Protein AF-A0A381Y5Q5-F1 (afdb_monomer)

Nearest PDB structures (foldseek):
  5c3z-assembly1_B  TM=9.629E-01  e=2.249E-13  Homo sapiens
  5bye-assembly1_B  TM=9.204E-01  e=2.113E-13  Homo sapiens
  1rk2-assembly2_C  TM=9.070E-01  e=1.012E-12  Escherichia coli
  7agh-assembly1_B  TM=9.067E-01  e=7.058E-12  Escherichia coli K-12
  2c4e-assembly1_A  TM=8.882E-01  e=9.808E-11  Methanocaldococcus jannaschii

Organism: NCBI:txid408172

Structure (mmCIF, N/CA/C/O backbone):
data_AF-A0A381Y5Q5-F1
#
_entry.id   AF-A0A381Y5Q5-F1
#
loop_
_atom_site.group_PDB
_atom_site.id
_atom_site.type_symbol
_atom_site.label_atom_id
_atom_site.label_alt_id
_atom_site.label_comp_id
_atom_site.label_asym_id
_atom_site.label_entity_id
_atom_site.label_seq_id
_atom_site.pdbx_PDB_ins_code
_atom_site.Cartn_x
_atom_site.Cartn_y
_atom_site.Cartn_z
_atom_site.occupancy
_atom_site.B_iso_or_equiv
_atom_site.auth_seq_id
_atom_site.auth_comp_id
_atom_site.auth_asym_id
_atom_site.auth_atom_id
_atom_site.pdbx_PDB_model_num
ATOM 1 N N . MET A 1 1 ? 3.275 -18.316 -27.380 1.00 65.75 1 MET A N 1
ATOM 2 C CA . MET A 1 1 ? 2.793 -16.928 -27.576 1.00 65.75 1 MET A CA 1
ATOM 3 C C . MET A 1 1 ? 3.625 -16.035 -26.671 1.00 65.75 1 MET A C 1
ATOM 5 O O . MET A 1 1 ? 3.995 -16.518 -25.606 1.00 65.75 1 MET A O 1
ATOM 9 N N . SER A 1 2 ? 3.991 -14.815 -27.080 1.00 83.00 2 SER A N 1
ATOM 10 C CA . SER A 1 2 ? 4.665 -13.889 -26.156 1.00 83.00 2 SER A CA 1
ATOM 11 C C . SER A 1 2 ? 3.685 -13.455 -25.066 1.00 83.00 2 SER A C 1
ATOM 13 O O . SER A 1 2 ? 2.484 -13.365 -25.328 1.00 83.00 2 SER A O 1
ATOM 15 N N . ALA A 1 3 ? 4.186 -13.203 -23.857 1.00 88.12 3 ALA A N 1
ATOM 16 C CA . ALA A 1 3 ? 3.375 -12.634 -22.787 1.00 88.12 3 ALA A CA 1
ATOM 17 C C . ALA A 1 3 ? 2.752 -11.298 -23.248 1.00 88.12 3 ALA A C 1
ATOM 19 O O . ALA A 1 3 ? 3.431 -10.524 -23.934 1.00 88.12 3 ALA A O 1
ATOM 20 N N . PRO A 1 4 ? 1.479 -11.011 -22.921 1.00 94.44 4 PRO A N 1
ATOM 21 C CA . PRO A 1 4 ? 0.891 -9.709 -23.202 1.00 94.44 4 PRO A CA 1
ATOM 22 C C . PRO A 1 4 ? 1.598 -8.631 -22.371 1.00 94.44 4 PRO A C 1
ATOM 24 O O . PRO A 1 4 ? 1.912 -8.849 -21.202 1.00 94.44 4 PRO A O 1
ATOM 27 N N . HIS A 1 5 ? 1.835 -7.466 -22.970 1.00 97.00 5 HIS A N 1
ATOM 28 C CA . HIS A 1 5 ? 2.381 -6.306 -22.268 1.00 97.00 5 HIS A CA 1
ATOM 29 C C . HIS A 1 5 ? 1.240 -5.422 -21.764 1.00 97.00 5 HIS A C 1
ATOM 31 O O . HIS A 1 5 ? 0.372 -5.032 -22.547 1.00 97.00 5 HIS A O 1
ATOM 37 N N . LEU A 1 6 ? 1.252 -5.094 -20.472 1.00 98.12 6 LEU A N 1
ATOM 38 C CA . LEU A 1 6 ? 0.263 -4.229 -19.836 1.00 98.12 6 LEU A CA 1
ATOM 39 C C . LEU A 1 6 ? 0.959 -3.060 -19.141 1.00 98.12 6 LEU A C 1
ATOM 41 O O . LEU A 1 6 ? 1.902 -3.246 -18.377 1.00 98.12 6 LEU A O 1
ATOM 45 N N . VAL A 1 7 ? 0.447 -1.855 -19.364 1.00 98.56 7 VAL A N 1
ATOM 46 C CA . VAL A 1 7 ? 0.820 -0.677 -18.582 1.00 98.56 7 VAL A CA 1
ATOM 47 C C . VAL A 1 7 ? -0.357 -0.317 -17.691 1.00 98.56 7 VAL A C 1
ATOM 49 O O . VAL A 1 7 ? -1.462 -0.099 -18.188 1.00 98.56 7 VAL A O 1
ATOM 52 N N . VAL A 1 8 ? -0.117 -0.250 -16.385 1.00 98.62 8 VAL A N 1
ATOM 53 C CA . VAL A 1 8 ? -1.114 0.180 -15.403 1.00 98.62 8 VAL A CA 1
ATOM 54 C C . VAL A 1 8 ? -0.732 1.566 -14.914 1.00 98.62 8 VAL A C 1
ATOM 56 O O . VAL A 1 8 ? 0.361 1.759 -14.396 1.00 98.62 8 VAL A O 1
ATOM 59 N N . LEU A 1 9 ? -1.632 2.532 -15.081 1.00 98.44 9 LEU A N 1
ATOM 60 C CA . LEU A 1 9 ? -1.530 3.844 -14.453 1.00 98.44 9 LEU A CA 1
ATOM 61 C C . LEU A 1 9 ? -2.551 3.902 -13.326 1.00 98.44 9 LEU A C 1
ATOM 63 O O . LEU A 1 9 ? -3.749 3.757 -13.576 1.00 98.44 9 LEU A O 1
ATOM 67 N N . GLY A 1 10 ? -2.101 4.104 -12.092 1.00 97.50 10 GLY A N 1
ATOM 68 C CA . GLY A 1 10 ? -3.037 4.127 -10.978 1.00 97.50 10 GLY A CA 1
ATOM 69 C C . GLY A 1 10 ? -2.409 4.375 -9.621 1.00 97.50 10 GLY A C 1
ATOM 70 O O . GLY A 1 10 ? -1.227 4.690 -9.499 1.00 97.50 10 GLY A O 1
ATOM 71 N N . SER A 1 11 ? -3.249 4.239 -8.598 1.00 97.56 11 SER A N 1
ATOM 72 C CA . SER A 1 11 ? -2.868 4.540 -7.228 1.00 97.56 11 SER A CA 1
ATOM 73 C C . SER A 1 11 ? -1.998 3.463 -6.592 1.00 97.56 11 SER A C 1
ATOM 75 O O . SER A 1 11 ? -2.167 2.263 -6.844 1.00 97.56 11 SER A O 1
ATOM 77 N N . LEU A 1 12 ? -1.111 3.941 -5.726 1.00 98.19 12 LEU A N 1
ATOM 78 C CA . LEU A 1 12 ? -0.216 3.185 -4.866 1.00 98.19 12 LEU A CA 1
ATOM 79 C C . LEU A 1 12 ? -0.531 3.594 -3.424 1.00 98.19 12 LEU A C 1
ATOM 81 O O . LEU A 1 12 ? -0.306 4.753 -3.058 1.00 98.19 12 LEU A O 1
ATOM 85 N N . ASN A 1 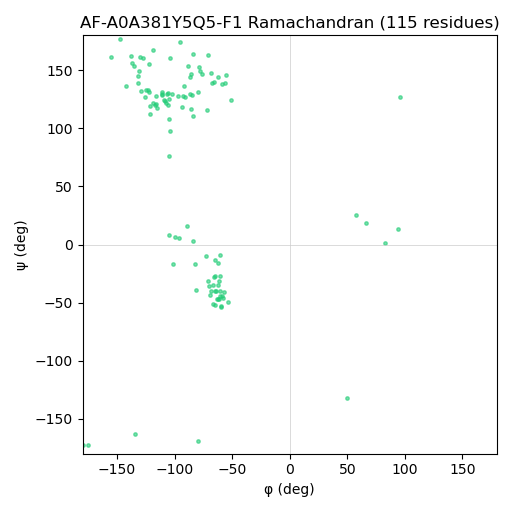13 ? -1.086 2.672 -2.636 1.00 97.56 13 ASN A N 1
ATOM 86 C CA . ASN A 1 13 ? -1.447 2.935 -1.245 1.00 97.56 13 ASN A CA 1
ATOM 87 C C . ASN A 1 13 ? -0.851 1.886 -0.306 1.00 97.56 13 ASN A C 1
ATOM 89 O O . ASN A 1 13 ? -0.535 0.773 -0.716 1.00 97.56 13 ASN A O 1
ATOM 93 N N . VAL A 1 14 ? -0.775 2.235 0.973 1.00 98.00 14 VAL A N 1
ATOM 94 C CA . VAL A 1 14 ? -0.656 1.273 2.070 1.00 98.00 14 VAL A CA 1
ATOM 95 C C . VAL A 1 14 ? -1.950 1.285 2.877 1.00 98.00 14 VAL A C 1
ATOM 97 O O . VAL A 1 14 ? -2.434 2.344 3.286 1.00 98.00 14 VAL A O 1
ATOM 100 N N . ASP A 1 15 ? -2.514 0.108 3.095 1.00 97.81 15 ASP A N 1
ATOM 101 C CA . ASP A 1 15 ? -3.740 -0.082 3.854 1.00 97.81 15 ASP A CA 1
ATOM 102 C C . ASP A 1 15 ? -3.363 -0.373 5.316 1.00 97.81 15 ASP A C 1
ATOM 104 O O . ASP A 1 15 ? -2.660 -1.333 5.629 1.00 97.81 15 ASP A O 1
ATOM 108 N N . LEU A 1 16 ? -3.800 0.502 6.220 1.00 97.88 16 LEU A N 1
ATOM 109 C CA . LEU A 1 16 ? -3.572 0.435 7.662 1.00 97.88 16 LEU A CA 1
ATOM 110 C C . LEU A 1 16 ? -4.865 -0.046 8.320 1.00 97.88 16 LEU A C 1
ATOM 112 O O . LEU A 1 16 ? -5.798 0.735 8.520 1.00 97.88 16 LEU A O 1
ATOM 116 N N . ILE A 1 17 ? -4.924 -1.342 8.612 1.00 98.38 17 ILE A N 1
ATOM 117 C CA . ILE A 1 17 ? -6.149 -2.048 8.981 1.00 98.38 17 ILE A CA 1
ATOM 118 C C . ILE A 1 17 ? -6.163 -2.313 10.486 1.00 98.38 17 ILE A C 1
ATOM 120 O O . ILE A 1 17 ? -5.248 -2.928 11.032 1.00 98.38 17 ILE A O 1
ATOM 124 N N . ILE A 1 18 ? -7.221 -1.873 11.157 1.00 98.12 18 ILE A N 1
ATOM 125 C CA . ILE A 1 18 ? -7.473 -2.082 12.582 1.00 98.12 18 ILE A CA 1
ATOM 126 C C . ILE A 1 18 ? -8.748 -2.915 12.722 1.00 98.12 18 ILE A C 1
ATOM 128 O O . ILE A 1 18 ? -9.820 -2.478 12.305 1.00 98.12 18 ILE A O 1
ATOM 132 N N . ASN A 1 19 ? -8.639 -4.088 13.345 1.00 98.38 19 ASN A N 1
ATOM 133 C CA . ASN A 1 19 ? -9.805 -4.910 13.678 1.00 98.38 19 ASN A CA 1
ATOM 134 C C . ASN A 1 19 ? -10.298 -4.565 15.088 1.00 98.38 19 ASN A C 1
ATOM 136 O O . ASN A 1 19 ? -9.489 -4.392 16.008 1.00 98.38 19 ASN A O 1
ATOM 140 N N . VAL A 1 20 ? -11.612 -4.446 15.249 1.00 98.38 20 VAL A N 1
ATOM 141 C CA . VAL A 1 20 ? -12.299 -4.102 16.503 1.00 98.38 20 VAL A CA 1
ATOM 142 C C . VAL A 1 20 ? -13.545 -4.972 16.669 1.00 98.38 20 VAL A C 1
ATOM 144 O O . VAL A 1 20 ? -14.056 -5.506 15.692 1.00 98.38 20 VAL A O 1
ATOM 147 N N . GLU A 1 21 ? -14.081 -5.070 17.885 1.00 97.94 21 GLU A N 1
ATOM 148 C CA . GLU A 1 21 ? -15.361 -5.764 18.100 1.00 97.94 21 GLU A CA 1
ATOM 149 C C . GLU A 1 21 ? -16.527 -5.002 17.436 1.00 97.94 21 GLU A C 1
ATOM 151 O O . GLU A 1 21 ? -17.266 -5.563 16.635 1.00 97.94 21 GLU A O 1
ATOM 156 N N . ASP A 1 22 ? -16.651 -3.695 17.701 1.00 97.75 22 ASP A N 1
ATOM 157 C CA . ASP A 1 22 ? -17.648 -2.806 17.090 1.00 97.75 22 ASP A CA 1
ATOM 158 C C . ASP A 1 22 ? -16.980 -1.515 16.587 1.00 97.75 22 ASP A C 1
ATOM 160 O O . ASP A 1 22 ? -16.072 -0.977 17.233 1.00 97.75 22 ASP A O 1
ATOM 164 N N . LEU A 1 23 ? -17.461 -0.969 15.462 1.00 97.94 23 LEU A N 1
ATOM 165 C CA . LEU A 1 23 ? -16.963 0.306 14.934 1.00 97.94 23 LEU A CA 1
ATOM 166 C C . LEU A 1 23 ? -17.141 1.452 15.954 1.00 97.94 23 LEU A C 1
ATOM 168 O O . LEU A 1 23 ? -18.207 1.584 16.571 1.00 97.94 23 LEU A O 1
ATOM 172 N N . PRO A 1 24 ? -16.134 2.335 16.110 1.00 96.31 24 PRO A N 1
ATOM 173 C CA . PRO A 1 24 ? -16.215 3.434 17.060 1.00 96.31 24 PRO A CA 1
ATOM 174 C C . PRO A 1 24 ? -17.269 4.455 16.627 1.00 96.31 24 PRO A C 1
ATOM 176 O O . PRO A 1 24 ? -17.358 4.844 15.461 1.00 96.31 24 PRO A O 1
ATOM 179 N N . LYS A 1 25 ? -18.040 4.961 17.590 1.00 96.19 25 LYS A N 1
ATOM 180 C CA . LYS A 1 25 ? -18.911 6.126 17.384 1.00 96.19 25 LYS A CA 1
ATOM 181 C C . LYS A 1 25 ? -18.120 7.419 17.569 1.00 96.19 25 LYS A C 1
ATOM 183 O O . LYS A 1 25 ? -17.053 7.440 18.182 1.00 96.19 25 LYS A O 1
ATOM 188 N N . SER A 1 26 ? -18.683 8.527 17.088 1.00 96.44 26 SER A N 1
ATOM 189 C CA . SER A 1 26 ? -18.094 9.861 17.258 1.00 96.44 26 SER A CA 1
ATOM 190 C C . SER A 1 26 ? -17.743 10.139 18.726 1.00 96.44 26 SER A C 1
ATOM 192 O O . SER A 1 26 ? -18.607 10.066 19.599 1.00 96.44 26 SER A O 1
ATOM 194 N N . GLY A 1 27 ? -16.478 10.482 18.980 1.00 96.00 27 GLY A N 1
ATOM 195 C CA . GLY A 1 27 ? -15.957 10.805 20.312 1.00 96.00 27 GLY A CA 1
ATOM 196 C C . GLY A 1 27 ? -15.569 9.604 21.183 1.00 96.00 27 GLY A C 1
ATOM 197 O O . GLY A 1 27 ? -15.142 9.815 22.316 1.00 96.00 27 GLY A O 1
ATOM 198 N N . GLN A 1 28 ? -15.702 8.366 20.697 1.00 97.06 28 GLN A N 1
ATOM 199 C CA . GLN A 1 28 ? -15.262 7.181 21.435 1.00 97.06 28 GLN A CA 1
ATOM 200 C C . GLN A 1 28 ? -13.781 6.866 21.206 1.00 97.06 28 GLN A C 1
ATOM 202 O O . GLN A 1 28 ? -13.260 7.015 20.103 1.00 97.06 28 GLN A O 1
ATOM 207 N N . THR A 1 29 ? -13.149 6.333 22.250 1.00 96.88 29 THR A N 1
ATOM 208 C CA . THR A 1 29 ? -11.852 5.654 22.188 1.00 96.88 29 THR A CA 1
ATOM 209 C C . THR A 1 29 ? -12.073 4.202 22.588 1.00 96.88 29 THR A C 1
ATOM 211 O O . THR A 1 29 ? -12.657 3.940 23.640 1.00 96.88 29 THR A O 1
ATOM 214 N N . ILE A 1 30 ? -11.618 3.267 21.760 1.00 96.81 30 ILE A N 1
ATOM 215 C CA . ILE A 1 30 ? -11.768 1.821 21.969 1.00 96.81 30 ILE A CA 1
ATOM 216 C C . ILE A 1 30 ? -10.417 1.121 21.791 1.00 96.81 30 ILE A C 1
ATOM 218 O O . ILE A 1 30 ? -9.497 1.689 21.201 1.00 96.81 30 ILE A O 1
ATOM 222 N N . PHE A 1 31 ? -10.295 -0.102 22.304 1.00 97.62 31 PHE A N 1
ATOM 223 C CA . PHE A 1 31 ? -9.136 -0.957 22.048 1.00 97.62 31 PHE A CA 1
ATOM 224 C C . PHE A 1 31 ? -9.344 -1.760 20.763 1.00 97.62 31 PHE A C 1
ATOM 226 O O . PHE A 1 31 ? -10.461 -2.181 20.469 1.00 97.62 31 PHE A O 1
ATOM 233 N N . SER A 1 32 ? -8.265 -1.975 20.016 1.00 97.75 32 SER A N 1
ATOM 234 C CA . SER A 1 32 ? -8.260 -2.863 18.856 1.00 97.75 32 SER A CA 1
ATOM 235 C C . SER A 1 32 ? -7.932 -4.296 19.247 1.00 97.75 32 SER A C 1
ATOM 237 O O . SER A 1 32 ? -7.161 -4.524 20.179 1.00 97.75 32 SER A O 1
ATOM 239 N N . GLU A 1 33 ? -8.411 -5.245 18.458 1.00 97.69 33 GLU A N 1
ATOM 240 C CA . GLU A 1 33 ? -8.021 -6.652 18.545 1.00 97.69 33 GLU A CA 1
ATOM 241 C C . GLU A 1 33 ? -6.693 -6.912 17.831 1.00 97.69 33 GLU A C 1
ATOM 243 O O . GLU A 1 33 ? -5.844 -7.657 18.319 1.00 97.69 33 GLU A O 1
ATOM 248 N N . SER A 1 34 ? -6.486 -6.264 16.682 1.00 98.06 34 SER A N 1
ATOM 249 C CA . SER A 1 34 ? -5.255 -6.386 15.905 1.00 98.06 34 SER A CA 1
ATOM 250 C C . SER A 1 34 ? -5.010 -5.173 15.016 1.00 98.06 34 SER A C 1
ATOM 252 O O . SER A 1 34 ? -5.938 -4.442 14.666 1.00 98.06 34 SER A O 1
ATOM 254 N N . PHE A 1 35 ? -3.760 -5.028 14.581 1.00 98.19 35 PHE A N 1
ATOM 255 C CA . PHE A 1 35 ? -3.328 -4.041 13.599 1.00 98.19 35 PHE A CA 1
ATOM 256 C C . PHE A 1 35 ? -2.516 -4.725 12.497 1.00 98.19 35 PHE A C 1
ATOM 258 O O . PHE A 1 35 ? -1.624 -5.520 12.794 1.00 98.19 35 PHE A O 1
ATOM 265 N N . ILE A 1 36 ? -2.843 -4.423 11.242 1.00 97.31 36 ILE A N 1
ATOM 266 C CA . ILE A 1 36 ? -2.251 -5.027 10.048 1.00 97.31 36 ILE A CA 1
ATOM 267 C C . ILE A 1 36 ? -1.872 -3.902 9.081 1.00 97.31 36 ILE A C 1
ATOM 269 O O . ILE A 1 36 ? -2.615 -2.936 8.912 1.00 97.31 36 ILE A O 1
ATOM 273 N N . ILE A 1 37 ? -0.707 -4.032 8.452 1.00 96.88 37 ILE A N 1
ATOM 274 C CA . ILE A 1 37 ? -0.249 -3.142 7.386 1.00 96.88 37 ILE A CA 1
ATOM 275 C C . ILE A 1 37 ? -0.153 -3.982 6.118 1.00 96.88 37 ILE A C 1
ATOM 277 O O . ILE A 1 37 ? 0.655 -4.906 6.066 1.00 96.88 37 ILE A O 1
ATOM 281 N N . GLU A 1 38 ? -0.944 -3.638 5.109 1.00 95.75 38 GLU A N 1
ATOM 282 C CA . GLU A 1 38 ? -0.974 -4.326 3.818 1.00 95.75 38 GLU A CA 1
ATOM 283 C C . GLU A 1 38 ? -0.669 -3.362 2.673 1.00 95.75 38 GLU A C 1
ATOM 285 O O . GLU A 1 38 ? -0.886 -2.151 2.768 1.00 95.75 38 GLU A O 1
ATOM 290 N N . ASN A 1 39 ? -0.174 -3.899 1.561 1.00 94.81 39 ASN A N 1
ATOM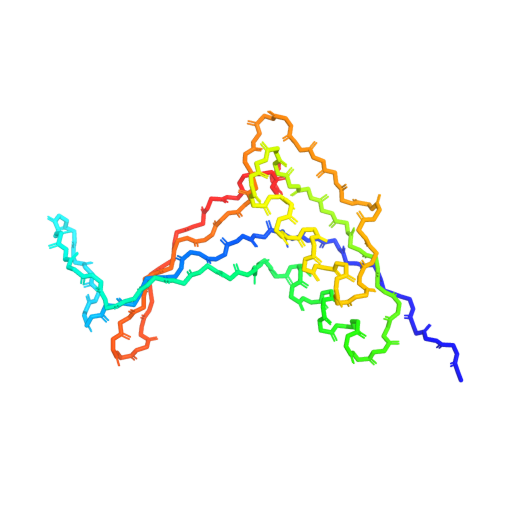 291 C CA . ASN A 1 39 ? -0.029 -3.114 0.341 1.00 94.81 39 ASN A CA 1
ATOM 292 C C . ASN A 1 39 ? -1.385 -3.009 -0.359 1.00 94.81 39 ASN A C 1
ATOM 294 O O . ASN A 1 39 ? -2.087 -4.002 -0.548 1.00 94.81 39 ASN A O 1
ATOM 298 N N . GLY A 1 40 ? -1.749 -1.789 -0.737 1.00 93.00 40 GLY A N 1
ATOM 299 C CA . GLY A 1 40 ? -3.038 -1.476 -1.329 1.00 93.00 40 GLY A CA 1
ATOM 300 C C . GLY A 1 40 ? -2.920 -0.571 -2.549 1.00 93.00 40 GLY A C 1
ATOM 301 O O . GLY A 1 40 ? -1.865 -0.366 -3.153 1.00 93.00 40 GLY A O 1
ATOM 302 N N . GLY A 1 41 ? -4.052 0.023 -2.910 1.00 94.06 41 GLY A N 1
ATOM 303 C CA . GLY A 1 41 ? -4.173 0.852 -4.105 1.00 94.06 41 GLY A CA 1
ATOM 304 C C . GLY A 1 41 ? -4.703 0.046 -5.283 1.00 94.06 41 GLY A C 1
ATOM 305 O O . GLY A 1 41 ? -4.198 -1.011 -5.655 1.00 94.06 41 GLY A O 1
ATOM 306 N N . LYS A 1 42 ? -5.772 0.556 -5.899 1.00 95.56 42 LYS A N 1
ATOM 307 C CA . LYS A 1 42 ? -6.473 -0.167 -6.968 1.00 95.56 42 LYS A CA 1
ATOM 308 C C . LYS A 1 42 ? -5.564 -0.409 -8.176 1.00 95.56 42 LYS A C 1
ATOM 310 O O . LYS A 1 42 ? -5.683 -1.456 -8.802 1.00 95.56 42 LYS A O 1
ATOM 315 N N . GLY A 1 43 ? -4.660 0.532 -8.472 1.00 97.50 43 GLY A N 1
ATOM 316 C CA . GLY A 1 43 ? -3.664 0.385 -9.534 1.00 97.50 43 GLY A CA 1
ATOM 317 C C . GLY A 1 43 ? -2.673 -0.737 -9.231 1.00 97.50 43 GLY A C 1
ATOM 318 O O . GLY A 1 43 ? -2.535 -1.655 -10.036 1.00 97.50 43 GLY A O 1
ATOM 319 N N . ALA A 1 44 ? -2.059 -0.710 -8.044 1.00 97.88 44 ALA A N 1
ATOM 320 C CA . ALA A 1 44 ? -1.154 -1.768 -7.589 1.00 97.88 44 ALA A CA 1
ATOM 321 C C . ALA A 1 44 ? -1.807 -3.158 -7.663 1.00 97.88 44 ALA A C 1
ATOM 323 O O . ALA A 1 44 ? -1.265 -4.064 -8.293 1.00 97.88 44 ALA A O 1
ATOM 324 N N . ASN A 1 45 ? -3.020 -3.302 -7.119 1.00 98.12 45 ASN A N 1
ATOM 325 C CA . ASN A 1 45 ? -3.732 -4.582 -7.088 1.00 98.12 45 ASN A CA 1
ATOM 326 C C . ASN A 1 45 ? -4.000 -5.136 -8.496 1.00 98.12 45 ASN A C 1
ATOM 328 O O . ASN A 1 45 ? -3.862 -6.336 -8.732 1.00 98.12 45 ASN A O 1
ATOM 332 N N . GLN A 1 46 ? -4.359 -4.270 -9.448 1.00 98.50 46 GLN A N 1
ATOM 333 C CA . GLN A 1 46 ? -4.556 -4.670 -10.844 1.00 98.50 46 GLN A CA 1
ATOM 334 C C . GLN A 1 46 ? -3.238 -5.063 -11.522 1.00 98.50 46 GLN A C 1
ATOM 336 O O . GLN A 1 46 ? -3.212 -6.044 -12.267 1.00 98.50 46 GLN A O 1
ATOM 341 N N . ALA A 1 47 ? -2.147 -4.340 -11.249 1.00 98.44 47 ALA A N 1
ATOM 342 C CA . ALA A 1 47 ? -0.825 -4.645 -11.790 1.00 98.44 47 ALA A CA 1
AT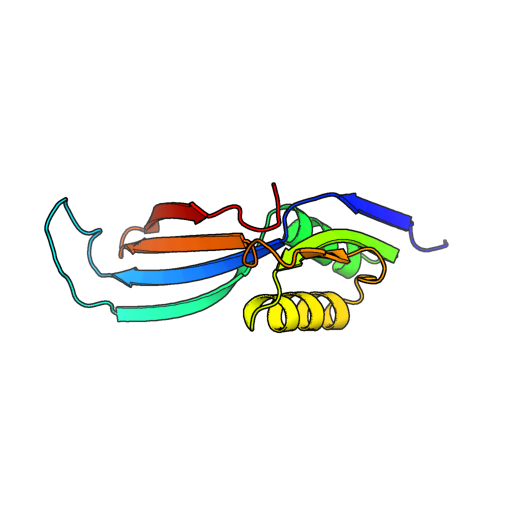OM 343 C C . ALA A 1 47 ? -0.314 -6.012 -11.307 1.00 98.44 47 ALA A C 1
ATOM 345 O O . ALA A 1 47 ? 0.099 -6.837 -12.123 1.00 98.44 47 ALA A O 1
ATOM 346 N N . VAL A 1 48 ? -0.423 -6.280 -10.003 1.00 98.31 48 VAL A N 1
ATOM 347 C CA . VAL A 1 48 ? -0.054 -7.570 -9.399 1.00 98.31 48 VAL A CA 1
ATOM 348 C C . VAL A 1 48 ? -0.916 -8.700 -9.957 1.00 98.31 48 VAL A C 1
ATOM 350 O O . VAL A 1 48 ? -0.389 -9.725 -10.386 1.00 98.31 48 VAL A O 1
ATOM 353 N N . ALA A 1 49 ? -2.239 -8.513 -10.026 1.00 98.31 49 ALA A N 1
ATOM 354 C CA . ALA A 1 49 ? -3.136 -9.527 -10.576 1.00 98.31 49 ALA A CA 1
ATOM 355 C C . ALA A 1 49 ? -2.788 -9.880 -12.033 1.00 98.31 49 ALA A C 1
ATOM 357 O O . ALA A 1 49 ? -2.721 -11.057 -12.383 1.00 98.31 49 ALA A O 1
ATOM 358 N N . ALA A 1 50 ? -2.520 -8.878 -12.873 1.00 98.25 50 ALA A N 1
ATOM 359 C CA . ALA A 1 50 ? -2.122 -9.101 -14.259 1.00 98.25 50 ALA A CA 1
ATOM 360 C C . ALA A 1 50 ? -0.760 -9.805 -14.376 1.00 98.25 50 ALA A C 1
ATOM 362 O O . ALA A 1 50 ? -0.611 -10.707 -15.203 1.00 98.25 50 ALA A O 1
ATOM 363 N N . SER A 1 51 ? 0.208 -9.438 -13.529 1.00 98.25 51 SER A N 1
ATOM 364 C CA . SER A 1 51 ? 1.526 -10.082 -13.487 1.00 98.25 51 SER A CA 1
ATOM 365 C C . SER A 1 51 ? 1.411 -11.566 -13.125 1.00 98.25 51 SER A C 1
ATOM 367 O O . SER A 1 51 ? 1.904 -12.431 -13.852 1.00 98.25 51 SER A O 1
ATOM 369 N N . ARG A 1 52 ? 0.633 -11.890 -12.082 1.00 97.75 52 ARG A N 1
ATOM 370 C CA . ARG A 1 52 ? 0.347 -13.276 -11.664 1.00 97.75 52 ARG A CA 1
ATOM 371 C C . ARG A 1 52 ? -0.359 -14.107 -12.741 1.00 97.75 52 ARG A C 1
ATOM 373 O O . ARG A 1 52 ? -0.207 -15.325 -12.768 1.00 97.75 52 ARG A O 1
ATOM 380 N N . LEU A 1 53 ? -1.107 -13.468 -13.642 1.00 97.75 53 LEU A N 1
ATOM 381 C CA . LEU A 1 53 ? -1.746 -14.111 -14.798 1.00 97.75 53 LEU A CA 1
ATOM 382 C C . LEU A 1 53 ? -0.811 -14.261 -16.015 1.00 97.75 53 LEU A C 1
ATOM 384 O O . LEU A 1 53 ? -1.237 -14.762 -17.057 1.00 97.75 53 LEU A O 1
ATOM 388 N N . GLY A 1 54 ? 0.459 -13.863 -15.895 1.00 97.12 54 GLY A N 1
ATOM 389 C CA . GLY A 1 54 ? 1.493 -14.056 -16.912 1.00 97.12 54 GLY A CA 1
ATOM 390 C C . GLY A 1 54 ? 1.687 -12.880 -17.871 1.00 97.12 54 GLY A C 1
ATOM 391 O O . GLY A 1 54 ? 2.338 -13.052 -18.903 1.00 97.12 54 GLY A O 1
ATOM 392 N N . ALA A 1 55 ? 1.137 -11.699 -17.573 1.00 98.31 55 ALA A N 1
ATOM 393 C CA . ALA A 1 55 ? 1.439 -10.486 -18.328 1.00 98.31 55 ALA A CA 1
ATOM 394 C C . ALA A 1 55 ? 2.804 -9.903 -17.925 1.00 98.31 55 ALA A C 1
ATOM 396 O O . ALA A 1 55 ? 3.219 -9.987 -16.774 1.00 98.31 55 ALA A O 1
ATOM 397 N N . THR A 1 56 ? 3.487 -9.246 -18.863 1.00 98.38 56 THR A N 1
ATOM 398 C CA . THR A 1 56 ? 4.609 -8.353 -18.538 1.00 98.38 56 THR A CA 1
ATOM 399 C C . THR A 1 56 ? 4.037 -6.985 -18.185 1.00 98.38 56 THR A C 1
ATOM 401 O O . THR A 1 56 ? 3.497 -6.305 -19.061 1.00 98.38 56 THR A O 1
ATOM 404 N N . VAL A 1 57 ? 4.122 -6.596 -16.912 1.00 98.75 57 VAL A N 1
ATOM 405 C CA . VAL A 1 57 ? 3.427 -5.412 -16.388 1.00 98.75 57 VAL A CA 1
ATOM 406 C C . VAL A 1 57 ? 4.406 -4.300 -16.029 1.00 98.75 57 VAL A C 1
ATOM 408 O O . VAL A 1 57 ? 5.352 -4.536 -15.285 1.00 98.75 57 VAL A O 1
ATOM 411 N N . THR A 1 58 ? 4.133 -3.077 -16.485 1.00 98.75 58 THR A N 1
ATOM 412 C CA . THR A 1 58 ? 4.784 -1.849 -15.997 1.00 98.75 58 THR A CA 1
ATOM 413 C C . THR A 1 58 ? 3.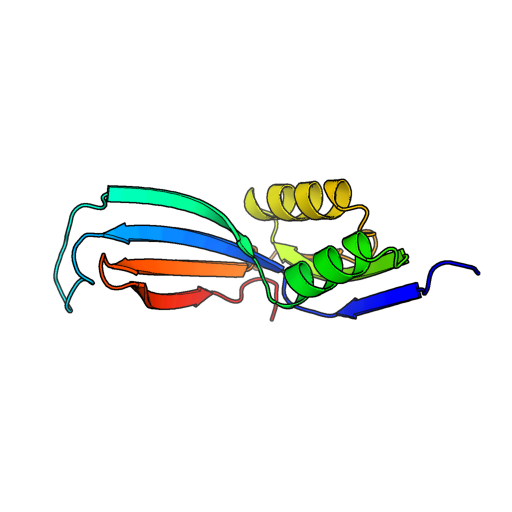777 -1.005 -15.225 1.00 98.75 58 THR A C 1
ATOM 415 O O . THR A 1 58 ? 2.689 -0.711 -15.728 1.00 98.75 58 THR A O 1
ATOM 418 N N . MET A 1 59 ? 4.151 -0.577 -14.020 1.00 98.75 59 MET A N 1
ATOM 419 C CA . MET A 1 59 ? 3.350 0.316 -13.185 1.00 98.75 59 MET A CA 1
ATOM 420 C C . MET A 1 59 ? 3.813 1.769 -13.339 1.00 98.75 59 MET A C 1
ATOM 422 O O . MET A 1 59 ? 4.990 2.089 -13.166 1.00 98.75 59 MET A O 1
ATOM 426 N N . ILE A 1 60 ? 2.864 2.656 -13.629 1.00 98.75 60 ILE A N 1
ATOM 427 C CA . ILE A 1 60 ? 3.019 4.109 -13.617 1.00 98.75 60 ILE A CA 1
ATOM 428 C C . ILE A 1 60 ? 2.230 4.648 -12.427 1.00 98.75 60 ILE A C 1
ATOM 430 O O . ILE A 1 60 ? 1.024 4.435 -12.302 1.00 98.75 60 ILE A O 1
ATOM 434 N N . GLY A 1 61 ? 2.915 5.382 -11.564 1.00 98.12 61 GLY A N 1
ATOM 435 C CA . GLY A 1 61 ? 2.323 5.977 -10.376 1.00 98.12 61 GLY A CA 1
ATOM 436 C C . GLY A 1 61 ? 3.328 6.861 -9.657 1.00 98.12 61 GLY A C 1
ATOM 437 O O . GLY A 1 61 ? 4.435 7.114 -10.150 1.00 98.12 61 GLY A O 1
ATOM 438 N N . ARG A 1 62 ? 2.949 7.335 -8.476 1.00 98.44 62 ARG A N 1
ATOM 439 C CA . ARG A 1 62 ? 3.819 8.165 -7.651 1.00 98.44 62 ARG A CA 1
ATOM 440 C C . ARG A 1 62 ? 3.631 7.820 -6.179 1.00 98.44 62 ARG A C 1
ATOM 442 O O . ARG A 1 62 ? 2.510 7.624 -5.722 1.00 98.44 62 ARG A O 1
ATOM 449 N N . VAL A 1 63 ? 4.743 7.725 -5.465 1.00 98.62 63 VAL A N 1
ATOM 450 C CA . VAL A 1 63 ? 4.823 7.483 -4.015 1.00 98.62 63 VAL A CA 1
ATOM 451 C C . VAL A 1 63 ? 5.514 8.668 -3.345 1.00 98.62 63 VAL A C 1
ATOM 453 O O . VAL A 1 63 ? 6.084 9.508 -4.038 1.00 98.62 63 VAL A O 1
ATOM 456 N N . GLY A 1 64 ? 5.464 8.766 -2.020 1.00 98.31 64 GLY A N 1
ATOM 457 C CA . GLY A 1 64 ? 6.209 9.793 -1.289 1.00 98.31 64 GLY A CA 1
ATOM 458 C C . GLY A 1 64 ? 7.685 9.436 -1.097 1.00 98.31 64 GLY A C 1
ATOM 459 O O . GLY A 1 64 ? 8.195 8.454 -1.647 1.00 98.31 64 GLY A O 1
ATOM 460 N N . VAL A 1 65 ? 8.370 10.215 -0.258 1.00 97.19 65 VAL A N 1
ATOM 461 C CA . VAL A 1 65 ? 9.685 9.861 0.305 1.00 97.19 65 VAL A CA 1
ATOM 462 C C . VAL A 1 65 ? 9.517 9.453 1.765 1.00 97.19 65 VAL A C 1
ATOM 464 O O . VAL A 1 65 ? 9.811 10.208 2.688 1.00 97.19 65 VAL A O 1
ATOM 467 N N . ASP A 1 66 ? 9.011 8.243 1.970 1.00 96.62 66 ASP A N 1
ATOM 468 C CA . ASP A 1 66 ? 8.740 7.683 3.294 1.00 96.62 66 ASP A CA 1
ATOM 469 C C . ASP A 1 66 ? 8.937 6.162 3.324 1.00 96.62 66 ASP A C 1
ATOM 471 O O . ASP A 1 66 ? 9.250 5.529 2.312 1.00 96.62 66 ASP A O 1
ATOM 475 N N . VAL A 1 67 ? 8.771 5.567 4.507 1.00 95.38 67 VAL A N 1
ATOM 476 C CA . VAL A 1 67 ? 8.946 4.121 4.722 1.00 95.38 67 VAL A CA 1
ATOM 477 C C . VAL A 1 67 ? 7.972 3.284 3.889 1.00 95.38 67 VAL A C 1
ATOM 479 O O . VAL A 1 67 ? 8.326 2.199 3.433 1.00 95.38 67 VAL A O 1
ATOM 482 N N . PHE A 1 68 ? 6.773 3.811 3.631 1.00 97.69 68 PHE A N 1
ATOM 483 C CA . PHE A 1 68 ? 5.751 3.137 2.838 1.00 97.69 68 PHE A CA 1
ATOM 484 C C . PHE A 1 68 ? 6.120 3.078 1.357 1.00 97.69 68 PHE A C 1
ATOM 486 O O . PHE A 1 68 ? 5.811 2.089 0.696 1.00 97.69 68 PHE A O 1
ATOM 493 N N . SER A 1 69 ? 6.847 4.075 0.845 1.00 96.94 69 SER A N 1
ATOM 494 C CA . SER A 1 69 ? 7.330 4.056 -0.538 1.00 96.94 69 SER A CA 1
ATOM 495 C C . SER A 1 69 ? 8.206 2.831 -0.823 1.00 96.94 69 SER A C 1
ATOM 497 O O . SER A 1 69 ? 7.994 2.138 -1.816 1.00 96.94 69 SER A O 1
ATOM 499 N N . GLU A 1 70 ? 9.154 2.509 0.062 1.00 95.12 70 GLU A N 1
ATOM 500 C CA . GLU A 1 70 ? 10.036 1.352 -0.122 1.00 95.12 70 GLU A CA 1
ATOM 501 C C . GLU A 1 70 ? 9.295 0.028 0.051 1.00 95.12 70 GLU A C 1
ATOM 503 O O . GLU A 1 70 ? 9.573 -0.923 -0.684 1.00 95.12 70 GLU A O 1
ATOM 508 N N . GLN A 1 71 ? 8.324 -0.025 0.966 1.00 95.62 71 GLN A N 1
ATOM 509 C CA . GLN A 1 71 ? 7.467 -1.194 1.150 1.00 95.62 71 GLN A CA 1
ATOM 510 C C . GLN A 1 71 ? 6.693 -1.519 -0.136 1.00 95.62 71 GLN A C 1
ATOM 512 O O . GLN A 1 71 ? 6.826 -2.624 -0.664 1.00 95.62 71 GLN A O 1
ATOM 517 N N . VAL A 1 72 ? 5.972 -0.539 -0.691 1.00 97.62 72 VAL A N 1
ATOM 518 C CA . VAL A 1 72 ? 5.185 -0.701 -1.927 1.00 97.62 72 VAL A CA 1
ATOM 519 C C . VAL A 1 72 ? 6.076 -1.089 -3.109 1.00 97.62 72 VAL A C 1
ATOM 521 O O . VAL A 1 72 ? 5.746 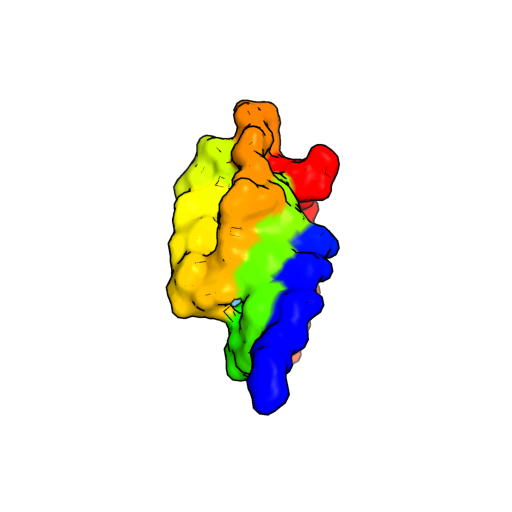-1.987 -3.881 1.00 97.62 72 VAL A O 1
ATOM 524 N N . LEU A 1 73 ? 7.231 -0.434 -3.264 1.00 97.94 73 LEU A N 1
ATOM 525 C CA . LEU A 1 73 ? 8.150 -0.731 -4.364 1.00 97.94 73 LEU A CA 1
ATOM 526 C C . LEU A 1 73 ? 8.775 -2.126 -4.247 1.00 97.94 73 LEU A C 1
ATOM 528 O O . LEU A 1 73 ? 9.041 -2.761 -5.267 1.00 97.94 73 LEU A O 1
ATOM 532 N N . THR A 1 74 ? 9.048 -2.595 -3.031 1.00 97.25 74 THR A N 1
ATOM 533 C CA . THR A 1 74 ? 9.602 -3.936 -2.796 1.00 97.25 74 THR A CA 1
ATOM 534 C C . THR A 1 74 ? 8.576 -5.016 -3.115 1.00 97.25 74 THR A C 1
ATOM 536 O O . THR A 1 74 ? 8.909 -5.977 -3.806 1.00 97.25 74 THR A O 1
ATOM 539 N N . ASP A 1 75 ? 7.331 -4.817 -2.689 1.00 97.25 75 ASP A N 1
ATOM 540 C CA . ASP A 1 75 ? 6.214 -5.720 -2.965 1.00 97.25 75 ASP A CA 1
ATOM 541 C C . ASP A 1 75 ? 5.962 -5.881 -4.468 1.00 97.25 75 ASP A C 1
ATOM 543 O O . ASP A 1 75 ? 6.057 -6.988 -4.998 1.00 97.25 75 ASP A O 1
ATOM 547 N N . LEU A 1 76 ? 5.807 -4.768 -5.194 1.00 98.44 76 LEU A N 1
ATOM 548 C CA . LEU A 1 76 ? 5.605 -4.792 -6.646 1.00 98.44 76 LEU A CA 1
ATOM 549 C C . LEU A 1 76 ? 6.740 -5.511 -7.392 1.00 98.44 76 LEU A C 1
ATOM 551 O O . LEU A 1 76 ? 6.482 -6.286 -8.313 1.00 98.44 76 LEU A O 1
ATOM 555 N N . ARG A 1 77 ? 8.000 -5.297 -6.984 1.00 98.44 77 ARG A N 1
ATOM 556 C CA . ARG A 1 77 ? 9.149 -6.010 -7.570 1.00 98.44 77 ARG A CA 1
ATOM 557 C C . ARG A 1 77 ? 9.088 -7.509 -7.294 1.00 98.44 77 ARG A C 1
ATOM 559 O O . ARG A 1 77 ? 9.424 -8.291 -8.181 1.00 98.44 77 ARG A O 1
ATOM 566 N N . SER A 1 78 ? 8.679 -7.907 -6.087 1.00 98.06 78 SER A N 1
ATOM 567 C CA . SER A 1 78 ? 8.524 -9.323 -5.728 1.00 98.06 78 SER A CA 1
ATOM 568 C C . SER A 1 78 ? 7.426 -10.013 -6.546 1.00 98.06 78 SER A C 1
ATOM 570 O O . SER A 1 78 ? 7.548 -11.193 -6.865 1.00 98.06 78 SER A O 1
ATOM 572 N N . GLU A 1 79 ? 6.434 -9.244 -6.997 1.00 98.12 79 GLU A N 1
ATOM 573 C CA . GLU A 1 79 ? 5.347 -9.666 -7.886 1.00 98.12 79 GLU A CA 1
ATOM 574 C C . GLU A 1 79 ? 5.683 -9.504 -9.381 1.00 98.12 79 GLU A C 1
ATOM 576 O O . GLU A 1 79 ? 4.792 -9.520 -10.228 1.00 98.12 79 GLU A O 1
ATOM 581 N N . ALA A 1 80 ? 6.964 -9.338 -9.731 1.00 98.12 80 ALA A N 1
ATOM 582 C CA . ALA A 1 80 ? 7.458 -9.180 -11.104 1.00 98.12 80 ALA A CA 1
ATOM 583 C C . ALA A 1 80 ? 6.850 -7.996 -11.893 1.00 98.12 80 ALA A C 1
ATOM 585 O O . ALA A 1 80 ? 6.843 -8.001 -13.126 1.00 98.12 80 ALA A O 1
ATOM 586 N N . VAL A 1 81 ? 6.382 -6.956 -11.196 1.00 98.69 81 VAL A N 1
ATOM 587 C CA . VAL A 1 81 ? 5.921 -5.704 -11.807 1.00 98.69 81 VAL A CA 1
ATOM 588 C C . VAL A 1 81 ? 7.107 -4.756 -12.004 1.00 98.69 81 VAL A C 1
ATOM 590 O O . VAL A 1 81 ? 7.874 -4.482 -11.078 1.00 98.69 81 VAL A O 1
ATOM 593 N N . ASP A 1 82 ? 7.255 -4.209 -13.211 1.00 98.62 82 ASP A N 1
ATOM 594 C CA . ASP A 1 82 ? 8.246 -3.174 -13.506 1.00 98.62 82 ASP A CA 1
ATOM 595 C C . ASP A 1 82 ? 7.839 -1.838 -12.867 1.00 98.62 82 ASP A C 1
ATOM 597 O O . ASP A 1 82 ? 6.835 -1.219 -13.226 1.00 98.62 82 ASP A O 1
ATOM 601 N N . VAL A 1 83 ? 8.663 -1.387 -11.922 1.00 98.62 83 VAL A N 1
ATOM 602 C CA . VAL A 1 83 ? 8.477 -0.152 -11.148 1.00 98.62 83 VAL A CA 1
ATOM 603 C C . VAL A 1 83 ? 9.303 1.029 -11.670 1.00 98.62 83 VAL A C 1
ATOM 605 O O . VAL A 1 83 ? 9.327 2.085 -11.042 1.00 98.62 83 VAL A O 1
ATOM 608 N N . SER A 1 84 ? 9.994 0.890 -12.808 1.00 98.44 84 SER A N 1
ATOM 609 C CA . SER A 1 84 ? 10.885 1.928 -13.361 1.00 98.44 84 SER A CA 1
ATOM 610 C C . SER A 1 84 ? 10.178 3.241 -13.724 1.00 98.44 84 SER A C 1
ATOM 612 O O . SER A 1 84 ? 10.832 4.268 -13.918 1.00 98.44 84 SER A O 1
ATOM 614 N N . ARG A 1 85 ? 8.842 3.220 -13.820 1.00 98.44 85 ARG A N 1
ATOM 615 C CA . ARG A 1 85 ? 7.991 4.382 -14.115 1.00 98.44 85 ARG A CA 1
ATOM 616 C C . ARG A 1 85 ? 7.245 4.926 -12.896 1.00 98.44 85 ARG A C 1
ATOM 618 O O . ARG A 1 85 ? 6.421 5.826 -13.055 1.00 98.44 85 ARG A O 1
ATOM 625 N N . ILE A 1 86 ? 7.552 4.437 -11.696 1.00 98.62 86 ILE A N 1
ATOM 626 C CA . ILE A 1 86 ? 7.065 5.028 -10.450 1.00 98.62 86 ILE A CA 1
ATOM 627 C C . ILE A 1 86 ? 8.001 6.166 -10.039 1.00 98.62 86 ILE A C 1
ATOM 629 O O . ILE A 1 86 ? 9.218 6.000 -9.970 1.00 98.62 86 ILE A O 1
ATOM 633 N N . THR A 1 87 ? 7.428 7.335 -9.764 1.00 98.25 87 THR A N 1
ATOM 634 C CA . THR A 1 87 ? 8.177 8.522 -9.320 1.00 98.25 87 THR A CA 1
ATOM 635 C C . THR A 1 87 ? 8.009 8.759 -7.822 1.00 98.25 87 THR A C 1
ATOM 637 O O . THR A 1 87 ? 7.076 8.243 -7.207 1.00 98.25 87 THR A O 1
ATOM 640 N N . LYS A 1 88 ? 8.918 9.537 -7.224 1.00 98.06 88 LYS A 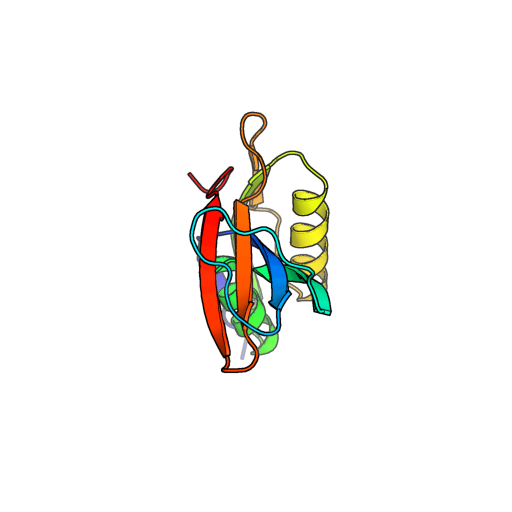N 1
ATOM 641 C CA . LYS A 1 88 ? 8.806 9.976 -5.828 1.00 98.06 88 LYS A CA 1
ATOM 642 C C . LYS A 1 88 ? 8.415 11.451 -5.765 1.00 98.06 88 LYS A C 1
ATOM 644 O O . LYS A 1 88 ? 9.048 12.273 -6.425 1.00 98.06 88 LYS A O 1
ATOM 649 N N . ASP A 1 89 ? 7.396 11.772 -4.977 1.00 97.88 89 ASP A N 1
ATOM 650 C CA . ASP A 1 89 ? 7.011 13.137 -4.625 1.00 97.88 89 ASP A CA 1
ATOM 651 C C . ASP A 1 89 ? 7.731 13.560 -3.339 1.00 97.88 89 ASP A C 1
ATOM 653 O O . ASP A 1 89 ? 7.678 12.860 -2.329 1.00 97.88 89 ASP A O 1
ATOM 657 N N . LEU A 1 90 ? 8.413 14.705 -3.378 1.00 96.75 90 LEU A N 1
ATOM 658 C CA . LEU A 1 90 ? 9.124 15.261 -2.223 1.00 96.75 90 LEU A CA 1
ATOM 659 C C . LEU A 1 90 ? 8.199 16.032 -1.271 1.00 96.75 90 LEU A C 1
ATOM 661 O O . LEU A 1 90 ? 8.589 16.304 -0.139 1.00 96.75 90 LEU A O 1
ATOM 665 N N . ASN A 1 91 ? 7.005 16.410 -1.731 1.00 97.12 91 ASN A N 1
ATOM 666 C CA . ASN A 1 91 ? 6.092 17.287 -0.998 1.00 97.12 91 ASN A CA 1
ATOM 667 C C . ASN A 1 91 ? 4.953 16.527 -0.309 1.00 97.12 91 ASN A C 1
ATOM 669 O O . ASN A 1 91 ? 4.300 17.080 0.574 1.00 97.12 91 ASN A O 1
ATOM 673 N N . HIS A 1 92 ? 4.707 15.275 -0.700 1.00 97.81 92 HIS A N 1
ATOM 674 C CA . HIS A 1 92 ? 3.595 14.470 -0.200 1.00 97.81 92 HIS A CA 1
ATOM 675 C C . HIS A 1 92 ? 4.058 13.079 0.232 1.00 97.81 92 HIS A C 1
ATOM 677 O O . HIS A 1 92 ? 4.984 12.508 -0.341 1.00 97.81 92 HIS A O 1
ATOM 683 N N . SER A 1 93 ? 3.377 12.515 1.229 1.00 97.62 93 SER A N 1
ATOM 684 C CA . SER A 1 93 ? 3.565 11.122 1.638 1.00 97.62 93 SER A CA 1
ATOM 685 C C . SER A 1 93 ? 2.997 10.149 0.603 1.00 97.62 93 SER A C 1
ATOM 687 O O . SER A 1 93 ? 2.145 10.510 -0.208 1.00 97.62 93 SER A O 1
ATOM 689 N N . THR A 1 94 ? 3.401 8.886 0.670 1.00 98.44 94 THR A N 1
ATOM 690 C CA . THR A 1 94 ? 2.728 7.771 -0.004 1.00 98.44 94 THR A CA 1
ATOM 691 C C . THR A 1 94 ? 1.255 7.732 0.414 1.00 98.44 94 THR A C 1
ATOM 693 O O . THR A 1 94 ? 0.908 8.103 1.541 1.00 98.44 94 THR A O 1
ATOM 696 N N . GLY A 1 95 ? 0.376 7.339 -0.511 1.00 98.19 95 GLY A N 1
ATOM 697 C CA . GLY A 1 95 ? -1.048 7.222 -0.218 1.00 98.19 95 GLY A CA 1
ATOM 698 C C . GLY A 1 95 ? -1.305 6.180 0.866 1.00 98.19 95 GLY A C 1
ATOM 699 O O . GLY A 1 95 ? -0.630 5.153 0.918 1.00 98.19 95 GLY A O 1
ATOM 700 N N . ILE A 1 96 ? -2.291 6.429 1.722 1.00 98.12 96 ILE A N 1
ATOM 701 C CA . ILE A 1 96 ? -2.720 5.464 2.739 1.00 98.12 96 ILE A CA 1
ATOM 702 C C . ILE A 1 96 ? -4.240 5.363 2.802 1.00 98.12 96 ILE A C 1
ATOM 704 O O . ILE A 1 96 ? -4.953 6.328 2.503 1.00 98.12 96 ILE A O 1
ATOM 708 N N . ALA A 1 97 ? -4.732 4.210 3.241 1.00 97.88 97 ALA A N 1
ATOM 709 C CA . ALA A 1 97 ? -6.104 4.033 3.692 1.00 97.88 97 ALA A CA 1
ATOM 710 C C . ALA A 1 97 ? -6.095 3.607 5.162 1.00 97.88 97 ALA A C 1
ATOM 712 O O . ALA A 1 97 ? -5.498 2.596 5.512 1.00 97.88 97 ALA A O 1
ATOM 713 N N . LEU A 1 98 ? -6.752 4.376 6.027 1.00 97.88 98 LEU A N 1
ATOM 714 C CA . LEU A 1 98 ? -7.050 3.967 7.397 1.00 97.88 98 LEU A CA 1
ATOM 715 C C . LEU A 1 98 ? -8.348 3.174 7.362 1.00 97.88 98 LEU A C 1
ATOM 717 O O . LEU A 1 98 ? -9.379 3.728 6.978 1.00 97.88 98 LEU A O 1
ATOM 721 N N . ILE A 1 99 ? -8.288 1.900 7.724 1.00 98.00 99 ILE A N 1
ATOM 722 C CA . ILE A 1 99 ? -9.404 0.966 7.612 1.00 98.00 99 ILE A CA 1
ATOM 723 C C . ILE A 1 99 ? -9.696 0.418 9.002 1.00 98.00 99 ILE A C 1
ATOM 725 O O . ILE A 1 99 ? -8.849 -0.233 9.602 1.00 98.00 99 ILE A O 1
ATOM 729 N N . THR A 1 100 ? -10.903 0.648 9.501 1.00 98.31 100 THR A N 1
ATOM 730 C CA . THR A 1 100 ? -11.400 -0.028 10.704 1.00 98.31 100 THR A CA 1
ATOM 731 C C . THR A 1 100 ? -12.437 -1.053 10.282 1.00 98.31 100 THR A C 1
ATOM 733 O O . THR A 1 100 ? -13.346 -0.691 9.535 1.00 98.31 100 THR A O 1
ATOM 736 N N . VAL A 1 101 ? -12.309 -2.298 10.743 1.00 98.31 101 VAL A N 1
ATOM 737 C CA . VAL A 1 101 ? -13.230 -3.405 10.432 1.00 98.31 101 VAL A CA 1
ATOM 738 C C . VAL A 1 101 ? -13.786 -3.980 11.730 1.00 98.31 101 VAL A C 1
ATOM 740 O O . VAL A 1 101 ? -13.017 -4.208 12.665 1.00 98.31 101 VAL A O 1
ATOM 743 N N . ASP A 1 102 ? -15.102 -4.188 11.799 1.00 98.00 102 ASP A N 1
ATOM 744 C CA . ASP A 1 102 ? -15.751 -4.797 12.966 1.00 98.00 102 ASP A CA 1
ATOM 745 C C . ASP A 1 102 ? -15.980 -6.313 12.835 1.00 98.00 102 ASP A C 1
ATOM 747 O O . ASP A 1 102 ? -15.773 -6.908 11.770 1.00 98.00 102 ASP A O 1
ATOM 751 N N . SER A 1 103 ? -16.456 -6.954 13.911 1.00 97.44 103 SER A N 1
ATOM 752 C CA . SER A 1 103 ? -16.725 -8.400 13.944 1.00 97.44 103 SER A CA 1
ATOM 753 C C . SER A 1 103 ? -17.845 -8.849 12.991 1.00 97.44 103 SER A C 1
ATOM 755 O O . SER A 1 103 ? -17.979 -10.040 12.696 1.00 97.44 103 SER A O 1
ATOM 757 N N . LYS A 1 104 ? -18.626 -7.905 12.445 1.00 97.88 104 LYS A N 1
ATOM 758 C CA . LYS A 1 104 ? -19.684 -8.141 11.448 1.00 97.88 104 LYS A CA 1
ATOM 759 C C . LYS A 1 104 ? -19.200 -7.905 10.014 1.00 97.88 104 LYS A C 1
ATOM 761 O O . LYS A 1 104 ? -19.999 -8.035 9.089 1.00 97.88 104 LYS A O 1
ATOM 766 N N . SER A 1 105 ? -17.903 -7.640 9.822 1.00 95.81 105 SER A N 1
ATOM 767 C CA . SER A 1 105 ? -17.274 -7.324 8.530 1.00 95.81 105 SER A CA 1
ATOM 768 C C . SER A 1 105 ? -17.718 -5.994 7.908 1.00 95.81 105 SER A C 1
ATOM 770 O O . SER A 1 105 ? -17.490 -5.768 6.716 1.00 95.81 105 SER A O 1
ATOM 772 N N . GLU A 1 106 ? -18.304 -5.091 8.696 1.00 97.81 106 GLU A N 1
ATOM 773 C CA . GLU A 1 106 ? -18.522 -3.705 8.279 1.00 97.81 106 GLU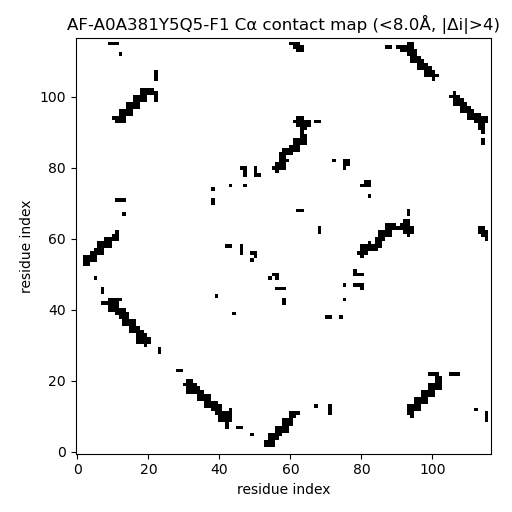 A CA 1
ATOM 774 C C . GLU A 1 106 ? -17.217 -2.915 8.417 1.00 97.81 106 GLU A C 1
ATOM 776 O O . GLU A 1 106 ? -16.358 -3.239 9.242 1.00 97.81 106 GLU A O 1
ATOM 781 N N . ASN A 1 107 ? -17.044 -1.867 7.606 1.00 96.69 107 ASN A N 1
ATOM 782 C CA . ASN A 1 107 ? -15.828 -1.061 7.649 1.00 96.69 107 ASN A CA 1
ATOM 783 C C . ASN A 1 107 ? -16.072 0.445 7.562 1.00 96.69 107 ASN A C 1
ATOM 785 O O . ASN A 1 107 ? -17.074 0.929 7.040 1.00 96.69 107 ASN A O 1
ATOM 789 N N . THR A 1 108 ? -15.106 1.198 8.082 1.00 97.00 108 THR A N 1
ATOM 790 C CA . THR A 1 108 ? -14.956 2.634 7.833 1.00 97.00 108 THR A CA 1
ATOM 791 C C . THR A 1 108 ? -13.577 2.881 7.251 1.00 97.00 108 THR A C 1
ATOM 793 O O . THR A 1 108 ? -12.584 2.399 7.793 1.00 97.00 108 THR A O 1
ATOM 796 N N . ILE A 1 109 ? -13.520 3.637 6.151 1.00 97.06 109 ILE A N 1
ATOM 797 C CA . ILE A 1 109 ? -12.280 3.900 5.421 1.00 97.06 109 ILE A CA 1
ATOM 798 C C . ILE A 1 10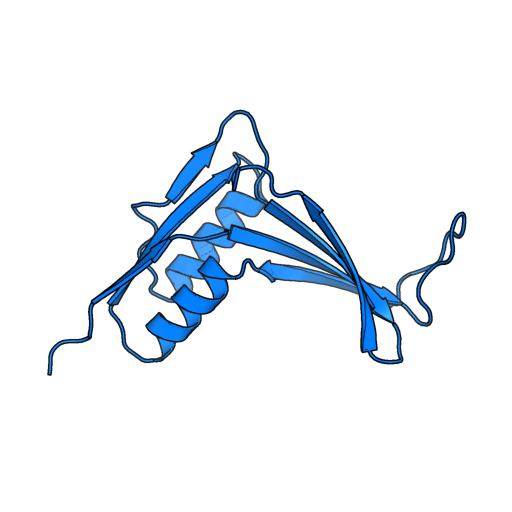9 ? -12.070 5.402 5.265 1.00 97.06 109 ILE A C 1
ATOM 800 O O . ILE A 1 109 ? -12.926 6.105 4.726 1.00 97.06 109 ILE A O 1
ATOM 804 N N . VAL A 1 110 ? -10.898 5.880 5.678 1.00 97.56 110 VAL A N 1
ATOM 805 C CA . VAL A 1 110 ? -10.425 7.242 5.403 1.00 97.56 110 VAL A CA 1
ATOM 806 C C . VAL A 1 110 ? -9.183 7.157 4.532 1.00 97.56 110 VAL A C 1
ATOM 808 O O . VAL A 1 110 ? -8.183 6.558 4.919 1.00 97.56 110 VAL A O 1
ATOM 811 N N . VAL A 1 111 ? -9.237 7.769 3.352 1.00 96.88 111 VAL A N 1
ATOM 812 C CA . VAL A 1 111 ? -8.122 7.763 2.401 1.00 96.88 111 VAL A CA 1
ATOM 813 C C . VAL A 1 111 ? -7.387 9.095 2.456 1.00 96.88 111 VAL A C 1
ATOM 815 O O . VAL A 1 111 ? -7.999 10.152 2.308 1.00 96.88 111 VAL A O 1
ATOM 818 N N . SER A 1 112 ? -6.065 9.033 2.601 1.00 97.06 112 SER A N 1
ATOM 819 C CA . SER A 1 112 ? -5.169 10.147 2.295 1.00 97.06 112 SER A CA 1
ATOM 820 C C . SER A 1 112 ? -4.466 9.836 0.982 1.00 97.06 112 SER A C 1
ATOM 822 O O . SER A 1 112 ? -3.622 8.942 0.918 1.00 97.06 112 SER A O 1
ATOM 824 N N . SER A 1 113 ? -4.839 10.541 -0.087 1.00 96.69 113 SER A N 1
ATOM 825 C CA . SER A 1 113 ? -4.324 10.256 -1.432 1.00 96.69 113 SER A CA 1
ATOM 826 C C . SER A 1 113 ? -2.824 10.523 -1.566 1.00 96.69 113 SER A C 1
ATOM 828 O O . SER A 1 113 ? -2.168 9.862 -2.371 1.00 96.69 113 SER A O 1
ATOM 830 N N . GLY A 1 114 ? -2.279 11.455 -0.776 1.00 97.25 114 GLY A N 1
ATOM 831 C CA . GLY A 1 114 ? -0.857 11.790 -0.768 1.00 97.25 114 GLY A CA 1
ATOM 832 C C . GLY A 1 114 ? -0.306 12.034 -2.174 1.00 97.25 114 GLY A C 1
ATOM 833 O O . GLY A 1 114 ? -0.926 12.707 -2.997 1.00 97.25 114 GLY A O 1
ATOM 834 N N . ALA A 1 115 ? 0.831 11.410 -2.464 1.00 97.88 115 ALA A N 1
ATOM 835 C CA . ALA A 1 115 ? 1.543 11.484 -3.730 1.00 97.88 115 ALA A CA 1
ATOM 836 C C . ALA A 1 115 ? 0.733 10.986 -4.941 1.00 97.88 115 ALA A C 1
ATOM 838 O O . ALA A 1 115 ? 1.156 11.196 -6.073 1.00 97.88 115 ALA A O 1
ATOM 839 N N . ASN A 1 116 ? -0.438 10.368 -4.774 1.00 95.81 116 ASN A N 1
ATOM 840 C CA . ASN A 1 116 ? -1.274 9.989 -5.916 1.00 95.81 116 ASN A CA 1
ATOM 841 C C . ASN A 1 116 ? -1.968 11.188 -6.611 1.00 95.81 116 ASN A C 1
ATOM 843 O O . ASN A 1 116 ? -2.539 10.975 -7.679 1.00 95.81 116 ASN A O 1
ATOM 847 N N . MET A 1 117 ? -1.944 12.407 -6.038 1.00 83.50 117 MET A N 1
ATOM 848 C CA . MET A 1 117 ? -2.658 13.604 -6.550 1.00 83.50 117 MET A CA 1
ATOM 849 C C . MET A 1 117 ? -1.834 14.554 -7.410 1.00 83.50 117 MET A C 1
ATOM 851 O O . MET A 1 117 ? -0.755 14.991 -6.960 1.00 83.50 117 MET A O 1
#

InterPro domains:
  IPR002139 Ribokinase/fructokinase [PR00990] (8-29)
  IPR002139 Ribokinase/fructokinase [PR00990] (35-54)
  IPR002139 Ribokinase/fructokinase [PR00990] (107-117)
  IPR011611 Carbohydrate kinase PfkB [PF00294] (5-116)
  IPR029056 Ribokinase-like [G3DSA:3.40.1190.20] (1-117)
  IPR029056 Ribokinase-like [SSF53613] (5-116)

Mean predicted aligned error: 2.98 Å

Sequence (117 aa):
MSAPHLVVLGSLNVDLIINVEDLPKSGQTIFSESFIIENGGKGANQAVAASRLGATVTMIGRVGVDVFSEQVLTDLRSEAVDVSRITKDLNHSTGIALITVDSKSENTIVVSSGANM

Foldseek 3Di:
DAAAAEEFEWAWEKEWEFEDADDDDPPDDDDTPDIDIHTDTPRLVVQLVSLVVRHQYEYAAEAEPDPSVVVRVVVCVVSNYHDVRYYYDDPWHGKYWYWYAHPVRDIDIDIDRTRRD

Radius of gyration: 16.15 Å; Cα contacts (8 Å, |Δi|>4): 270; chains: 1; bounding box: 31×34×50 Å

Solvent-accessible surface area (backbone atoms only — not comparable to full-atom values): 6298 Å² total; per-residue (Å²): 132,81,65,53,78,45,79,38,75,39,39,46,26,37,32,42,36,35,35,25,73,65,76,79,56,96,92,62,86,81,78,67,79,45,79,47,80,45,82,34,32,72,27,44,55,52,40,44,53,42,21,76,73,55,32,49,26,37,40,34,38,29,24,12,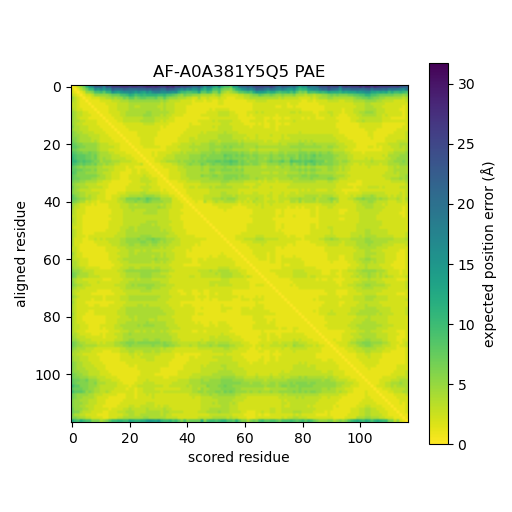81,48,77,60,30,58,51,50,55,50,52,40,47,76,44,63,30,40,57,89,56,48,45,72,31,91,89,32,48,39,12,34,31,45,32,41,33,22,75,85,73,49,73,51,78,50,75,46,56,44,25,59,111

pLDDT: mean 96.95, std 3.69, range [65.75, 98.75]

Secondary structure (DSSP, 8-state):
-PPPEEEEE---EEEEEEE-SSPPPTT-----SEEEEEEE-HHHHHHHHHHHTT-EEEEEEEE-SSHHHHHHHHHHHHTT-EEEEEEE-SSSPPEEEEEEE-TTS-EEEEEE-GGG-